Protein AF-A0A1B1KG02-F1 (afdb_monomer_lite)

Foldseek 3Di:
DCVVLPHDDDDDPADPVPRDDDADLVRLLVQQDLADEQEDDDDPPDSPDPLVSLCSNHNCVPVRYHYDHNCLPPVVDDPVSVVVVSVVSVVD

Structure (mmCIF, N/CA/C/O backbone):
data_AF-A0A1B1KG02-F1
#
_entry.id   AF-A0A1B1KG02-F1
#
loop_
_atom_site.group_PDB
_ato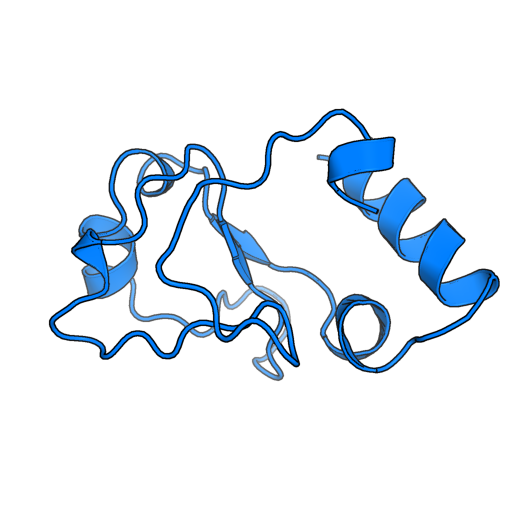m_site.id
_atom_site.type_symbol
_atom_site.label_atom_id
_atom_site.label_alt_id
_atom_site.label_comp_id
_atom_site.label_asym_id
_atom_site.label_entity_id
_atom_site.label_seq_id
_atom_site.pdbx_PDB_ins_code
_atom_site.Cartn_x
_atom_site.Cartn_y
_atom_site.Cartn_z
_a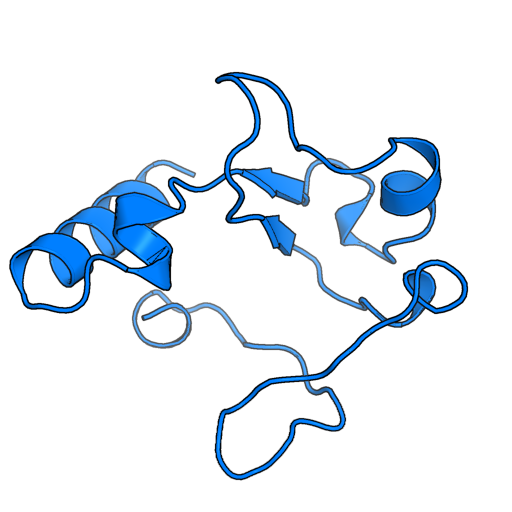tom_site.occupancy
_atom_site.B_iso_or_equiv
_atom_site.auth_seq_id
_atom_site.auth_comp_id
_atom_site.auth_asym_id
_atom_site.auth_atom_id
_atom_site.pdbx_PDB_model_num
ATOM 1 N N . MET A 1 1 ? 2.149 -8.148 -8.702 1.00 79.25 1 MET A N 1
ATOM 2 C CA . MET A 1 1 ? 3.337 -8.319 -7.836 1.00 79.25 1 MET A CA 1
ATOM 3 C C . MET A 1 1 ? 2.983 -8.864 -6.474 1.00 79.25 1 MET A C 1
ATOM 5 O O . MET A 1 1 ? 3.468 -9.936 -6.164 1.00 79.25 1 MET A O 1
ATOM 9 N N . LEU A 1 2 ? 2.098 -8.214 -5.713 1.00 88.69 2 LEU A N 1
AT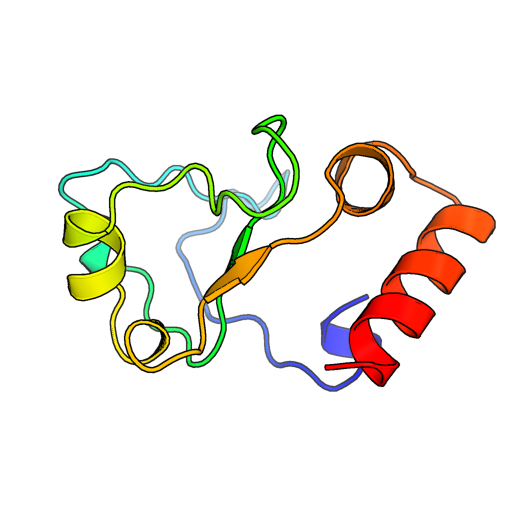OM 10 C CA . LEU A 1 2 ? 1.674 -8.709 -4.395 1.00 88.69 2 LEU A CA 1
ATOM 11 C C . LEU A 1 2 ? 1.221 -10.180 -4.419 1.00 88.69 2 LEU A C 1
ATOM 13 O O . LEU A 1 2 ? 1.730 -10.989 -3.655 1.00 88.69 2 LEU A O 1
ATOM 17 N N . THR A 1 3 ? 0.370 -10.557 -5.375 1.00 88.06 3 THR A N 1
ATOM 18 C CA . THR A 1 3 ? -0.065 -11.953 -5.562 1.00 88.06 3 THR A CA 1
ATOM 19 C C . THR A 1 3 ? 1.069 -12.911 -5.928 1.00 88.06 3 THR A C 1
ATOM 21 O O . THR A 1 3 ? 1.099 -14.035 -5.442 1.00 88.06 3 THR A O 1
ATOM 24 N N . ALA A 1 4 ? 2.031 -12.469 -6.744 1.00 86.69 4 ALA A N 1
ATOM 25 C CA . ALA A 1 4 ? 3.212 -13.262 -7.094 1.00 86.69 4 ALA A CA 1
ATOM 26 C C . ALA A 1 4 ? 4.149 -13.470 -5.891 1.00 86.69 4 ALA A C 1
ATOM 28 O O . ALA A 1 4 ? 4.788 -14.510 -5.794 1.00 86.69 4 ALA A O 1
ATOM 29 N N . ALA A 1 5 ? 4.178 -12.513 -4.960 1.00 88.31 5 ALA A N 1
ATOM 30 C CA . ALA A 1 5 ? 4.876 -12.606 -3.681 1.00 88.31 5 ALA A CA 1
ATOM 31 C C . ALA A 1 5 ? 4.057 -13.332 -2.588 1.00 88.31 5 ALA A C 1
ATOM 33 O O . ALA A 1 5 ? 4.471 -13.372 -1.436 1.00 88.31 5 ALA A O 1
ATOM 34 N N . GLY A 1 6 ? 2.895 -13.908 -2.928 1.00 91.00 6 GLY A N 1
ATOM 35 C CA . GLY A 1 6 ? 2.080 -14.710 -2.009 1.00 91.00 6 GLY A CA 1
ATOM 36 C C . GLY A 1 6 ? 1.071 -13.928 -1.161 1.00 91.00 6 GLY A C 1
ATOM 37 O O . GLY A 1 6 ? 0.375 -14.531 -0.346 1.00 91.00 6 GLY A O 1
ATOM 38 N N . TYR A 1 7 ? 0.933 -12.615 -1.360 1.00 91.31 7 TYR A N 1
ATOM 39 C CA . TYR A 1 7 ? -0.098 -11.828 -0.684 1.00 91.31 7 TYR A CA 1
ATOM 40 C C . TYR A 1 7 ? -1.466 -12.028 -1.334 1.00 91.31 7 TYR A C 1
ATOM 42 O O . TYR A 1 7 ? -1.605 -12.061 -2.558 1.00 91.31 7 TYR A O 1
ATOM 50 N N . THR A 1 8 ? -2.503 -12.064 -0.502 1.00 91.56 8 THR A N 1
ATOM 51 C CA . THR A 1 8 ? -3.887 -11.958 -0.969 1.00 91.56 8 THR A CA 1
ATOM 52 C C . THR A 1 8 ? -4.280 -10.485 -1.003 1.00 91.56 8 THR A C 1
ATOM 54 O O . THR A 1 8 ? -4.154 -9.788 -0.000 1.00 91.56 8 THR A O 1
ATOM 57 N N . VAL A 1 9 ? -4.746 -10.003 -2.156 1.00 88.44 9 VAL A N 1
ATOM 58 C CA . VAL A 1 9 ? -5.320 -8.655 -2.269 1.00 88.44 9 VAL A CA 1
ATOM 59 C C . VAL A 1 9 ? -6.768 -8.727 -1.796 1.00 88.44 9 VAL A C 1
ATOM 61 O O . VAL A 1 9 ? -7.549 -9.524 -2.317 1.00 88.44 9 VAL A O 1
ATOM 64 N N . THR A 1 10 ? -7.111 -7.936 -0.782 1.00 84.69 10 THR A N 1
ATOM 65 C CA . THR A 1 10 ? -8.458 -7.907 -0.207 1.00 84.69 10 THR A CA 1
ATOM 66 C C . THR A 1 10 ? -9.472 -7.369 -1.216 1.00 84.69 10 THR A C 1
ATOM 68 O O . THR A 1 10 ? -9.159 -6.556 -2.089 1.00 84.69 10 THR A O 1
ATOM 71 N N . GLY A 1 11 ? -10.705 -7.869 -1.140 1.00 76.69 11 GLY A N 1
ATOM 72 C CA . GLY A 1 11 ? -11.780 -7.414 -2.015 1.00 76.69 11 GLY A CA 1
ATOM 73 C C . GLY A 1 11 ? -12.253 -6.017 -1.616 1.00 76.69 11 GLY A C 1
ATOM 74 O O . GLY A 1 11 ? -12.639 -5.808 -0.472 1.00 76.69 11 GLY A O 1
ATOM 75 N N . GLN A 1 12 ? -12.266 -5.086 -2.565 1.00 76.69 12 GLN A N 1
ATOM 76 C CA . GLN A 1 12 ? -12.952 -3.794 -2.476 1.00 76.69 12 GLN A CA 1
ATOM 77 C C . GLN A 1 12 ? -13.877 -3.661 -3.693 1.00 76.69 12 GLN A C 1
ATOM 79 O O . GLN A 1 12 ? -13.736 -4.436 -4.648 1.00 76.69 12 GLN A O 1
ATOM 84 N N . PRO A 1 13 ? -14.831 -2.713 -3.703 1.00 78.50 13 PRO A N 1
ATOM 85 C CA . PRO A 1 13 ? -15.591 -2.369 -4.902 1.00 78.50 13 PRO A CA 1
ATOM 86 C C . PRO A 1 13 ? -14.690 -1.651 -5.924 1.00 78.50 13 PRO A C 1
ATOM 88 O O . PRO A 1 13 ? -14.864 -0.471 -6.217 1.00 78.50 13 PRO A O 1
ATOM 91 N N . TRP A 1 14 ? -13.697 -2.373 -6.443 1.00 80.25 14 TRP A N 1
ATOM 92 C CA . TRP A 1 14 ? -12.700 -1.878 -7.379 1.00 80.25 14 TRP A CA 1
ATOM 93 C C . TRP A 1 14 ? -13.363 -1.398 -8.675 1.00 80.25 14 TRP A C 1
ATOM 95 O O . TRP A 1 14 ? -14.214 -2.080 -9.252 1.00 80.25 14 TRP A O 1
ATOM 105 N N . ASP A 1 15 ? -12.925 -0.246 -9.174 1.00 83.19 15 ASP A N 1
ATOM 106 C CA . ASP A 1 15 ? -13.130 0.145 -10.560 1.00 83.19 15 ASP A CA 1
ATOM 107 C C . ASP A 1 15 ? -12.470 -0.897 -11.468 1.00 83.19 15 ASP A C 1
ATOM 109 O O . ASP A 1 15 ? -11.249 -1.056 -11.477 1.00 83.19 15 ASP A O 1
ATOM 113 N N . ALA A 1 16 ? -13.285 -1.593 -12.261 1.00 76.62 16 ALA A N 1
ATOM 114 C CA . ALA A 1 16 ? -12.844 -2.719 -13.082 1.00 76.62 16 ALA A CA 1
ATOM 115 C C . ALA A 1 16 ? -11.847 -2.338 -14.192 1.00 76.62 16 ALA A C 1
ATOM 117 O O . ALA A 1 16 ? -11.277 -3.219 -14.832 1.00 76.62 16 ALA A O 1
ATOM 118 N N . LYS A 1 17 ? -11.666 -1.041 -14.477 1.00 82.94 17 LYS A N 1
ATOM 119 C CA . LYS A 1 17 ? -10.732 -0.573 -15.503 1.00 82.94 17 LYS A CA 1
ATOM 120 C C . LYS A 1 17 ? -9.321 -0.370 -14.953 1.00 82.94 17 LYS A C 1
ATOM 122 O O . LYS A 1 17 ? -8.369 -0.540 -15.712 1.00 82.94 17 LYS A O 1
ATOM 127 N N . ASN A 1 18 ? -9.187 0.016 -13.685 1.00 79.00 18 ASN A N 1
ATOM 128 C CA . ASN A 1 18 ? -7.901 0.406 -13.103 1.00 79.00 18 ASN A CA 1
ATOM 129 C C . ASN A 1 18 ? -7.530 -0.368 -11.829 1.00 79.00 18 ASN A C 1
ATOM 131 O O . ASN A 1 18 ? -6.482 -0.079 -11.260 1.00 79.00 18 ASN A O 1
ATOM 135 N N . ASP A 1 19 ? -8.366 -1.306 -11.370 1.00 81.88 19 ASP A N 1
ATOM 136 C CA . ASP A 1 19 ? -8.200 -2.019 -10.093 1.00 81.88 19 ASP A CA 1
ATOM 137 C C . ASP A 1 19 ? -8.007 -1.050 -8.910 1.00 81.88 19 ASP A C 1
ATOM 139 O O . ASP A 1 19 ? -7.200 -1.261 -8.006 1.00 81.88 19 ASP A O 1
ATOM 143 N N . MET A 1 20 ? -8.747 0.063 -8.940 1.00 85.38 20 MET A N 1
ATOM 144 C CA . MET A 1 20 ? -8.648 1.161 -7.979 1.00 85.38 20 MET A CA 1
ATOM 145 C C . MET A 1 20 ? -9.986 1.413 -7.298 1.00 85.38 20 MET A C 1
ATOM 147 O O . MET A 1 20 ? -11.033 1.350 -7.928 1.00 85.38 20 MET A O 1
ATOM 151 N N . SER A 1 21 ? -9.956 1.746 -6.013 1.00 87.25 21 SER A N 1
ATOM 152 C CA . SER A 1 21 ? -11.128 2.208 -5.272 1.00 87.25 21 SER A CA 1
ATOM 153 C C . SER A 1 21 ? -10.761 3.511 -4.587 1.00 87.25 21 SER A C 1
ATOM 155 O O . SER A 1 21 ? -9.735 3.589 -3.911 1.00 87.25 21 SER A O 1
ATOM 157 N N . GLU A 1 22 ? -11.588 4.535 -4.764 1.00 88.44 22 GLU A N 1
ATOM 158 C CA . GLU A 1 22 ? -11.457 5.768 -3.999 1.00 88.44 22 GLU A CA 1
ATOM 159 C C . GLU A 1 22 ? -12.100 5.564 -2.625 1.00 88.44 22 GLU A C 1
ATOM 161 O O . GLU A 1 22 ? -13.236 5.102 -2.522 1.00 88.44 22 GLU A O 1
ATOM 166 N N . ILE A 1 23 ? -11.357 5.872 -1.563 1.00 87.75 23 ILE A N 1
ATOM 167 C CA . ILE A 1 23 ? -11.819 5.751 -0.179 1.00 87.75 23 ILE A CA 1
ATOM 168 C C . ILE A 1 23 ? -11.648 7.120 0.473 1.00 87.75 23 ILE A C 1
ATOM 170 O O . ILE A 1 23 ? -10.538 7.649 0.538 1.00 87.75 23 ILE A O 1
ATOM 174 N N . SER A 1 24 ? -12.751 7.703 0.943 1.00 89.44 24 SER A N 1
ATOM 175 C CA . SER A 1 24 ? -12.711 8.959 1.694 1.00 89.44 24 SER A CA 1
ATOM 176 C C . SER A 1 24 ? -12.189 8.735 3.117 1.00 89.44 24 SER A C 1
ATOM 178 O O . SER A 1 24 ? -12.196 7.613 3.628 1.00 89.44 24 SER A O 1
ATOM 180 N N . LEU A 1 25 ? -11.766 9.804 3.793 1.00 89.56 25 LEU A N 1
ATOM 181 C CA . LEU A 1 25 ? -11.207 9.708 5.148 1.00 89.56 25 LEU A CA 1
ATOM 182 C C . LEU A 1 25 ? -12.231 9.159 6.154 1.00 89.56 25 LEU A C 1
ATOM 184 O O . LEU A 1 25 ? -11.877 8.370 7.024 1.00 89.56 25 LEU A O 1
ATOM 188 N N . GLU A 1 26 ? -13.510 9.502 5.994 1.00 89.94 26 GLU A N 1
ATOM 189 C CA . GLU A 1 26 ? -14.619 9.002 6.818 1.00 89.94 26 GLU A CA 1
ATOM 190 C C . GLU A 1 26 ? -14.858 7.496 6.636 1.00 89.94 26 GLU A C 1
ATOM 192 O O . GLU A 1 26 ? -15.467 6.852 7.487 1.00 89.94 26 GLU A O 1
ATOM 197 N N . ASN A 1 27 ? -14.379 6.936 5.525 1.00 89.81 27 ASN A N 1
ATOM 198 C CA . ASN A 1 27 ? -14.578 5.550 5.123 1.00 89.81 27 ASN A CA 1
ATOM 199 C C . ASN A 1 27 ? -13.306 4.704 5.237 1.00 89.81 27 ASN A C 1
ATOM 201 O O . ASN A 1 27 ? -13.302 3.550 4.816 1.00 89.81 27 ASN A O 1
ATOM 205 N N . VAL A 1 28 ? -12.237 5.227 5.841 1.00 89.31 28 VAL A N 1
ATOM 206 C CA . VAL A 1 28 ? -10.955 4.515 5.969 1.00 89.31 28 VAL A CA 1
ATOM 207 C C . VAL A 1 28 ? -11.080 3.186 6.732 1.00 89.31 28 VAL A C 1
ATOM 209 O O . VAL A 1 28 ? -10.305 2.260 6.509 1.00 89.31 28 VAL A O 1
ATOM 212 N N . ALA A 1 29 ? -12.106 3.053 7.579 1.00 88.88 29 ALA A N 1
ATOM 213 C CA . ALA A 1 29 ? -12.433 1.815 8.282 1.00 88.88 29 ALA A CA 1
ATOM 214 C C . ALA A 1 29 ? -12.880 0.664 7.361 1.00 88.88 29 ALA A C 1
ATOM 216 O O . ALA A 1 29 ? -12.917 -0.481 7.800 1.00 88.88 29 ALA A O 1
ATOM 217 N N . GLN A 1 30 ? -13.195 0.945 6.092 1.00 87.81 30 GLN A N 1
ATOM 218 C CA . GLN A 1 30 ? -13.466 -0.079 5.078 1.00 87.81 30 GLN A CA 1
ATOM 219 C C . GLN A 1 30 ? -12.194 -0.827 4.643 1.00 87.81 30 GLN A C 1
ATOM 221 O O . GLN A 1 30 ? -12.290 -1.862 3.985 1.00 87.81 30 GLN A O 1
ATOM 226 N N . ILE A 1 31 ? -11.003 -0.325 4.997 1.00 88.69 31 ILE A N 1
ATOM 227 C CA . ILE A 1 31 ? -9.732 -1.021 4.780 1.00 88.69 31 ILE A CA 1
ATOM 228 C C . ILE A 1 31 ? -9.626 -2.166 5.793 1.00 88.69 31 ILE A C 1
ATOM 230 O O . ILE A 1 31 ? -9.118 -2.005 6.904 1.00 88.69 31 ILE A O 1
ATOM 234 N N . ASP A 1 32 ? -10.112 -3.333 5.382 1.00 86.69 32 ASP A N 1
ATOM 235 C CA . ASP A 1 32 ? -10.058 -4.582 6.141 1.00 86.69 32 ASP A CA 1
ATOM 236 C C . ASP A 1 32 ? -8.910 -5.468 5.645 1.00 86.69 32 ASP A C 1
ATOM 238 O O . ASP A 1 32 ? -9.106 -6.519 5.038 1.00 86.69 32 ASP A O 1
ATOM 242 N N . SER A 1 33 ? -7.687 -4.981 5.838 1.00 89.06 33 SER A N 1
ATOM 243 C CA . SER A 1 33 ? -6.465 -5.707 5.492 1.00 89.06 33 SER A CA 1
ATOM 244 C C . SER A 1 33 ? -5.617 -5.928 6.737 1.00 89.06 33 SER A C 1
ATOM 246 O O . SER A 1 33 ? -5.561 -5.067 7.619 1.00 89.06 33 SER A O 1
ATOM 248 N N . ASP A 1 34 ? -4.885 -7.039 6.779 1.00 91.25 34 ASP A N 1
ATOM 249 C CA . ASP A 1 34 ? -3.835 -7.265 7.781 1.00 91.25 34 ASP A CA 1
ATOM 250 C C . ASP A 1 34 ? -2.643 -6.326 7.576 1.00 91.25 34 ASP A C 1
ATOM 252 O O . ASP A 1 34 ? -2.008 -5.891 8.536 1.00 91.25 34 ASP A O 1
ATOM 256 N N . ILE A 1 35 ? -2.355 -6.000 6.313 1.00 92.00 35 ILE A N 1
ATOM 257 C CA . ILE A 1 35 ? -1.244 -5.146 5.898 1.00 92.00 35 ILE A CA 1
ATOM 258 C C . ILE A 1 35 ? -1.760 -4.105 4.904 1.00 92.00 35 ILE A C 1
ATOM 260 O O . ILE A 1 35 ? -2.482 -4.437 3.961 1.00 92.00 35 ILE A O 1
ATOM 264 N N . ALA A 1 36 ? -1.343 -2.853 5.084 1.00 91.81 36 ALA A N 1
ATOM 265 C CA . ALA A 1 36 ? -1.615 -1.756 4.165 1.00 91.81 36 ALA A CA 1
ATOM 266 C C . ALA A 1 36 ? -0.296 -1.159 3.662 1.00 91.81 36 ALA A C 1
ATOM 268 O O . ALA A 1 36 ? 0.483 -0.605 4.438 1.00 91.81 36 ALA A O 1
ATOM 269 N N . PHE A 1 37 ? -0.055 -1.250 2.354 1.00 92.25 37 PHE A N 1
ATOM 270 C CA . PHE A 1 37 ? 1.091 -0.619 1.703 1.00 92.25 37 PHE A CA 1
ATOM 271 C C . PHE A 1 37 ? 0.742 0.803 1.271 1.00 92.25 37 PHE A C 1
ATOM 273 O O . PHE A 1 37 ? -0.205 1.014 0.516 1.00 92.25 37 PHE A O 1
ATOM 280 N N . VAL A 1 38 ? 1.521 1.778 1.729 1.00 91.88 38 VAL A N 1
ATOM 281 C CA . VAL A 1 38 ? 1.293 3.200 1.474 1.00 91.88 38 VAL A CA 1
ATOM 282 C C . VAL A 1 38 ? 2.411 3.746 0.598 1.00 91.88 38 VAL A C 1
ATOM 284 O O . VAL A 1 38 ? 3.535 3.952 1.056 1.00 91.88 38 VAL A O 1
ATOM 287 N N . ALA A 1 39 ? 2.074 4.023 -0.658 1.00 91.56 39 ALA A N 1
ATOM 288 C CA . ALA A 1 39 ? 2.957 4.674 -1.614 1.00 91.56 39 ALA A CA 1
ATOM 289 C C . ALA A 1 39 ? 2.571 6.154 -1.748 1.00 91.56 39 ALA A C 1
ATOM 291 O O . ALA A 1 39 ? 1.542 6.483 -2.334 1.00 91.56 39 ALA A O 1
ATOM 292 N N . ASN A 1 40 ? 3.392 7.060 -1.213 1.00 90.94 40 ASN A N 1
ATOM 293 C CA . ASN A 1 40 ? 3.177 8.506 -1.319 1.00 90.94 40 ASN A CA 1
ATOM 294 C C . ASN A 1 40 ? 4.494 9.291 -1.432 1.00 90.94 40 ASN A C 1
ATOM 296 O O . ASN A 1 40 ? 5.591 8.729 -1.429 1.00 90.94 40 ASN A O 1
ATOM 300 N N . THR A 1 41 ? 4.375 10.613 -1.537 1.00 89.44 41 THR A N 1
ATOM 301 C CA . THR A 1 41 ? 5.500 11.543 -1.695 1.00 89.44 41 THR A CA 1
ATOM 302 C C . THR A 1 41 ? 5.944 12.207 -0.384 1.00 89.44 41 THR A C 1
ATOM 304 O O . THR A 1 41 ? 6.638 13.221 -0.437 1.00 89.44 41 THR A O 1
ATOM 307 N N . SER A 1 42 ? 5.543 11.692 0.784 1.00 87.88 42 SER A N 1
ATOM 308 C CA . SER A 1 42 ? 5.923 12.253 2.093 1.00 87.88 42 SER A CA 1
ATOM 309 C C . SER A 1 42 ? 7.423 12.090 2.386 1.00 87.88 42 SER A C 1
ATOM 311 O O . SER A 1 42 ? 8.120 11.316 1.726 1.00 87.88 42 SER A O 1
ATOM 313 N N . ALA A 1 43 ? 7.965 12.805 3.376 1.00 84.50 43 ALA A N 1
ATOM 314 C CA . ALA A 1 43 ? 9.396 12.743 3.701 1.00 84.50 43 ALA A CA 1
ATOM 315 C C . 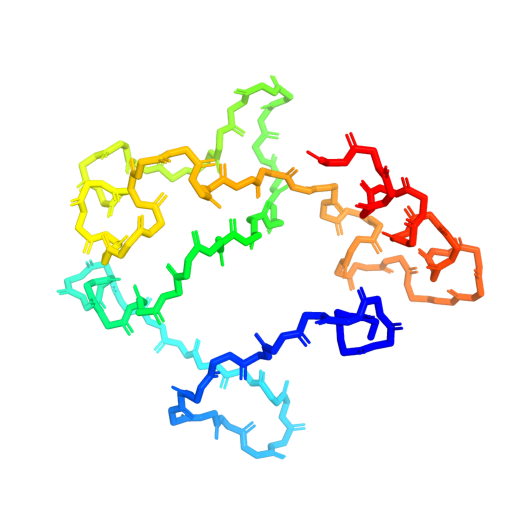ALA A 1 43 ? 9.778 11.375 4.301 1.00 84.50 43 ALA A C 1
ATOM 317 O O . ALA A 1 43 ? 8.957 10.812 5.023 1.00 84.50 43 ALA A O 1
ATOM 318 N N . PRO A 1 44 ? 10.962 10.789 4.013 1.00 79.00 44 PRO A N 1
ATOM 319 C CA . PRO A 1 44 ? 11.363 9.470 4.523 1.00 79.00 44 PRO A CA 1
ATOM 320 C C . PRO A 1 44 ? 11.124 9.301 6.031 1.00 79.00 44 PRO A C 1
ATOM 322 O O . PRO A 1 44 ? 11.460 10.185 6.811 1.00 79.00 44 PRO A O 1
ATOM 325 N N . GLY A 1 45 ? 10.546 8.168 6.436 1.00 79.19 45 GLY A N 1
ATOM 326 C CA . GLY A 1 45 ? 10.172 7.898 7.832 1.00 79.19 45 GLY A CA 1
ATOM 327 C C . GLY A 1 45 ? 8.748 8.324 8.209 1.00 79.19 45 GLY A C 1
ATOM 328 O O . GLY A 1 45 ? 8.222 7.841 9.206 1.00 79.19 45 GLY A O 1
ATOM 329 N N . GLU A 1 46 ? 8.081 9.146 7.397 1.00 85.81 46 GLU A N 1
ATOM 330 C CA . GLU A 1 46 ? 6.665 9.481 7.583 1.00 85.81 46 GLU A CA 1
ATOM 331 C C . GLU A 1 46 ? 5.770 8.535 6.780 1.00 85.81 46 GLU A C 1
ATOM 333 O O . GLU A 1 46 ? 6.039 8.276 5.606 1.00 85.81 46 GLU A O 1
ATOM 338 N N . LEU A 1 47 ? 4.674 8.057 7.378 1.00 86.62 47 LEU A N 1
ATOM 339 C CA . LEU A 1 47 ? 3.655 7.284 6.656 1.00 86.62 47 LEU A CA 1
ATOM 340 C C . LEU A 1 47 ? 2.802 8.158 5.731 1.00 86.62 47 LEU A C 1
ATOM 342 O O . LEU A 1 47 ? 2.170 7.627 4.828 1.00 86.62 47 LEU A O 1
ATOM 346 N N . GLY A 1 48 ? 2.768 9.479 5.937 1.00 86.31 48 GLY A N 1
ATOM 347 C CA . GLY A 1 48 ? 1.929 10.397 5.156 1.00 86.31 48 GLY A CA 1
ATOM 348 C C . GLY A 1 48 ? 0.422 10.181 5.337 1.00 86.31 48 GLY A C 1
ATOM 349 O O . GLY A 1 48 ? -0.364 10.643 4.517 1.00 86.31 48 GLY A O 1
ATOM 350 N N . ILE A 1 49 ? 0.028 9.473 6.399 1.00 87.00 49 ILE A N 1
ATOM 351 C CA . ILE A 1 49 ? -1.356 9.235 6.812 1.00 87.00 49 ILE A CA 1
ATOM 352 C C . ILE A 1 49 ? -1.469 9.633 8.282 1.00 87.00 49 ILE A C 1
ATOM 354 O O . I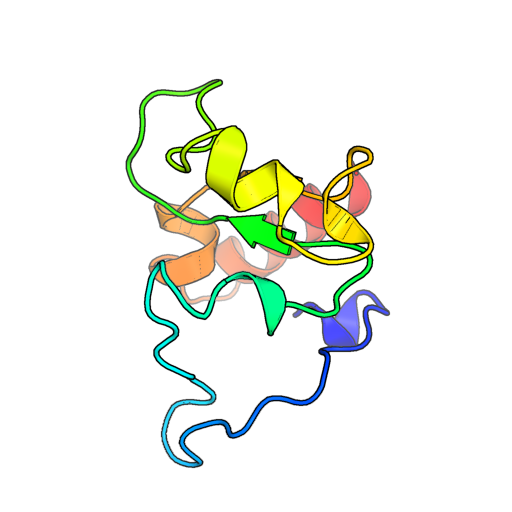LE A 1 49 ? -0.583 9.314 9.077 1.00 87.00 49 ILE A O 1
ATOM 358 N N . ASP A 1 50 ? -2.550 10.328 8.637 1.00 89.12 50 ASP A N 1
ATOM 359 C CA . ASP A 1 50 ? -2.836 10.703 10.021 1.00 89.12 50 ASP A CA 1
ATOM 360 C C . ASP A 1 50 ? -2.921 9.443 10.917 1.00 89.12 50 ASP A C 1
ATOM 362 O O . ASP A 1 50 ? -3.664 8.509 10.586 1.00 89.12 50 ASP A O 1
ATOM 366 N N . PRO A 1 51 ? -2.203 9.387 12.056 1.00 87.81 51 PRO A N 1
ATOM 367 C CA . PRO A 1 51 ? -2.275 8.268 12.996 1.00 87.81 51 PRO A CA 1
ATOM 368 C C . PRO A 1 51 ? -3.694 7.915 13.463 1.00 87.81 51 PRO A C 1
ATOM 370 O O . PRO A 1 51 ? -3.978 6.746 13.727 1.00 87.81 51 PRO A O 1
ATOM 373 N N . VAL A 1 52 ? -4.601 8.894 13.543 1.00 90.31 52 VAL A N 1
ATOM 374 C CA . VAL A 1 52 ? -6.008 8.662 13.898 1.00 90.31 52 VAL A CA 1
ATOM 375 C C . VAL A 1 52 ? -6.700 7.800 12.843 1.00 90.31 52 VAL A C 1
ATOM 377 O O . VAL A 1 52 ? -7.448 6.890 13.200 1.00 90.31 52 VAL A O 1
ATOM 380 N N . LEU A 1 53 ? -6.419 8.036 11.559 1.00 90.06 53 LEU A N 1
ATOM 381 C CA . LEU A 1 53 ? -6.967 7.243 10.456 1.00 90.06 53 LEU A CA 1
ATOM 382 C C . LEU A 1 53 ? -6.370 5.836 10.437 1.00 90.06 53 LEU A C 1
ATOM 384 O O . LEU A 1 53 ? -7.098 4.869 10.238 1.00 90.06 53 LEU A O 1
ATOM 388 N N . ILE A 1 54 ? -5.074 5.697 10.734 1.00 88.94 54 ILE A N 1
ATOM 389 C CA . ILE A 1 54 ? -4.434 4.381 10.899 1.00 88.94 54 ILE A CA 1
ATOM 390 C C . ILE A 1 54 ? -5.127 3.580 12.007 1.00 88.94 54 ILE A C 1
ATOM 392 O O . ILE A 1 54 ? -5.394 2.394 11.838 1.00 88.94 54 ILE A O 1
ATOM 396 N N . GLY A 1 55 ? -5.492 4.229 13.118 1.00 88.19 55 GLY A N 1
ATOM 397 C CA . GLY A 1 55 ? -6.237 3.599 14.212 1.00 88.19 55 GLY A CA 1
ATOM 398 C C . GLY A 1 55 ? -7.607 3.036 13.808 1.00 88.19 55 GLY A C 1
ATOM 399 O O . GLY A 1 55 ? -8.135 2.166 14.508 1.00 88.19 55 GLY A O 1
ATOM 400 N N . GLN A 1 56 ? -8.162 3.506 12.688 1.00 90.69 56 GLN A N 1
ATOM 401 C CA . GLN A 1 56 ? -9.447 3.084 12.131 1.00 90.69 56 GLN A CA 1
ATOM 402 C C . GLN A 1 56 ? -9.304 2.002 11.047 1.00 90.69 56 GLN A C 1
ATOM 404 O O . GLN A 1 56 ? -10.286 1.322 10.768 1.00 90.69 56 GLN A O 1
ATOM 409 N N . MET A 1 57 ? -8.106 1.799 10.480 1.00 89.25 57 MET A N 1
ATOM 410 C CA . MET A 1 57 ? -7.811 0.774 9.466 1.00 89.25 57 MET A CA 1
ATOM 411 C C . MET A 1 57 ? -7.772 -0.630 10.082 1.00 89.25 57 MET A C 1
ATOM 413 O O . MET A 1 57 ? -6.694 -1.183 10.315 1.00 89.25 57 MET A O 1
ATOM 417 N N . GLY A 1 58 ? -8.952 -1.181 10.379 1.00 83.12 58 GLY A N 1
ATOM 418 C CA . GLY A 1 58 ? -9.184 -2.600 10.648 1.00 83.12 58 GLY A CA 1
ATOM 419 C C . GLY A 1 58 ? -8.056 -3.321 11.417 1.00 83.12 58 GLY A C 1
ATOM 420 O O . GLY A 1 58 ? -7.613 -2.849 12.476 1.00 83.12 58 GLY A O 1
ATOM 421 N N . PRO A 1 59 ? -7.592 -4.482 10.919 1.00 82.31 59 PRO A N 1
ATOM 422 C CA . PRO A 1 59 ? -6.444 -5.202 11.476 1.00 82.31 59 PRO A CA 1
ATOM 423 C C . PRO A 1 59 ? -5.087 -4.490 11.285 1.00 82.31 59 PRO A C 1
ATOM 425 O O . PRO A 1 59 ? -4.236 -4.570 12.174 1.00 82.31 59 PRO A O 1
ATOM 428 N N . SER A 1 60 ? -4.906 -3.726 10.198 1.00 81.88 60 SER A N 1
ATOM 429 C CA . SER A 1 60 ? -3.650 -3.031 9.838 1.00 81.88 60 SER A CA 1
ATOM 430 C C . SER A 1 60 ? -3.112 -2.065 10.904 1.00 81.88 60 SER A C 1
ATOM 432 O O . SER A 1 60 ? -1.917 -1.766 10.923 1.00 81.88 60 SER A O 1
ATOM 434 N N . ARG A 1 61 ? -3.954 -1.587 11.828 1.00 79.94 61 ARG A N 1
ATOM 435 C CA . ARG A 1 61 ? -3.579 -0.634 12.892 1.00 79.94 61 ARG A CA 1
ATOM 436 C C . ARG A 1 61 ? -2.470 -1.103 13.850 1.00 79.94 61 ARG A C 1
ATOM 438 O O . ARG A 1 61 ? -1.886 -0.270 14.537 1.00 79.94 61 ARG A O 1
ATOM 445 N N . ARG A 1 62 ? -2.216 -2.414 13.963 1.00 70.81 62 ARG A N 1
ATOM 446 C CA . ARG A 1 62 ? -1.193 -3.002 14.855 1.00 70.81 62 ARG A CA 1
ATOM 447 C C . ARG A 1 62 ? 0.072 -3.366 14.073 1.00 70.81 62 ARG A C 1
ATOM 449 O O . ARG A 1 62 ? 0.402 -4.538 13.966 1.00 70.81 62 ARG A O 1
ATOM 456 N N . ASP A 1 63 ? 0.741 -2.368 13.499 1.00 73.56 63 ASP A N 1
ATOM 457 C CA . ASP A 1 63 ? 2.015 -2.515 12.759 1.00 73.56 63 ASP A CA 1
ATOM 458 C C . ASP A 1 63 ? 1.905 -3.079 11.322 1.00 73.56 63 ASP A C 1
ATOM 460 O O . ASP A 1 63 ? 2.915 -3.388 10.672 1.00 73.56 63 ASP A O 1
ATOM 464 N N . GLY A 1 64 ? 0.679 -3.167 10.796 1.00 86.88 64 GLY A N 1
ATOM 465 C CA . GLY A 1 64 ? 0.390 -3.609 9.429 1.00 86.88 64 GLY A CA 1
ATOM 466 C C . GLY A 1 64 ? 0.550 -2.516 8.370 1.00 86.88 64 GLY A C 1
ATOM 467 O O . GLY A 1 64 ? 0.650 -2.821 7.185 1.00 86.88 64 GLY A O 1
ATOM 468 N N . VAL A 1 65 ? 0.612 -1.238 8.757 1.00 90.88 65 VAL A N 1
ATOM 469 C CA . VAL A 1 65 ? 0.820 -0.142 7.797 1.00 90.88 65 VAL A CA 1
ATOM 470 C C . VAL A 1 65 ? 2.304 0.000 7.469 1.00 90.88 65 VAL A C 1
ATOM 472 O O . VAL A 1 65 ? 3.126 0.289 8.340 1.00 90.88 65 VAL A O 1
ATOM 475 N N . ARG A 1 66 ? 2.653 -0.181 6.195 1.00 90.19 66 ARG A N 1
ATOM 476 C CA . ARG A 1 66 ? 4.026 -0.130 5.687 1.00 90.19 66 ARG A CA 1
ATOM 477 C C . ARG A 1 66 ? 4.130 0.904 4.589 1.00 90.19 66 ARG A C 1
ATOM 479 O O . ARG A 1 66 ? 3.361 0.893 3.635 1.00 90.19 66 ARG A O 1
ATOM 486 N N . ARG A 1 67 ? 5.114 1.787 4.697 1.00 90.12 67 ARG A N 1
ATOM 487 C CA . ARG A 1 67 ? 5.423 2.705 3.609 1.00 90.12 67 ARG A CA 1
ATOM 488 C C . ARG A 1 67 ? 6.285 2.024 2.552 1.00 90.12 67 ARG A C 1
ATOM 490 O O . ARG A 1 67 ? 7.220 1.306 2.888 1.00 90.12 67 ARG A O 1
ATOM 497 N N . THR A 1 68 ? 6.008 2.346 1.296 1.00 91.00 68 THR A N 1
ATOM 498 C CA . THR A 1 68 ? 6.785 1.931 0.128 1.00 91.00 68 THR A CA 1
ATOM 499 C C . THR A 1 68 ? 7.234 3.148 -0.684 1.00 91.00 68 THR A C 1
ATOM 501 O O . THR A 1 68 ? 6.699 4.254 -0.534 1.00 91.00 68 THR A O 1
ATOM 504 N N . ASP A 1 69 ? 8.264 2.991 -1.519 1.00 90.06 69 ASP A N 1
ATOM 505 C CA . ASP A 1 69 ? 8.716 4.078 -2.392 1.00 90.06 69 ASP A CA 1
ATOM 506 C C . ASP A 1 69 ? 7.730 4.269 -3.553 1.00 90.06 69 ASP A C 1
ATOM 508 O O . ASP A 1 69 ? 7.646 3.438 -4.458 1.00 90.06 69 ASP A O 1
ATOM 512 N N . TYR A 1 70 ? 7.019 5.401 -3.561 1.00 90.81 70 TYR A N 1
ATOM 513 C CA . TYR A 1 70 ? 6.094 5.781 -4.631 1.00 90.81 70 TYR A CA 1
ATOM 514 C C . TYR A 1 70 ? 6.729 5.737 -6.025 1.00 90.81 70 TYR A C 1
ATOM 516 O O . TYR A 1 70 ? 6.088 5.302 -6.987 1.00 90.81 70 TYR A O 1
ATOM 524 N N . ARG A 1 71 ? 7.995 6.158 -6.153 1.00 90.75 71 ARG A N 1
ATOM 525 C CA . ARG A 1 71 ? 8.661 6.207 -7.457 1.00 90.75 71 ARG A CA 1
ATOM 526 C C . ARG A 1 71 ? 8.883 4.823 -8.040 1.00 90.75 71 ARG A C 1
ATOM 528 O O . ARG A 1 71 ? 8.875 4.690 -9.260 1.00 90.75 71 ARG A O 1
ATOM 535 N N . VAL A 1 72 ? 9.049 3.823 -7.181 1.00 91.69 72 VAL A N 1
ATOM 536 C CA . VAL A 1 72 ? 9.224 2.421 -7.559 1.00 91.69 72 VAL A CA 1
ATOM 537 C C . VAL A 1 72 ? 7.864 1.741 -7.724 1.00 91.69 72 VAL A C 1
ATOM 539 O O . VAL A 1 72 ? 7.582 1.191 -8.784 1.00 91.69 72 VAL A O 1
ATOM 542 N N . TRP A 1 73 ? 6.998 1.834 -6.713 1.00 91.44 73 TRP A N 1
ATOM 543 C CA . TRP A 1 73 ? 5.766 1.048 -6.613 1.00 91.44 73 TRP A CA 1
ATOM 544 C C . TRP A 1 73 ? 4.624 1.534 -7.511 1.00 91.44 73 TRP A C 1
ATOM 546 O O . TRP A 1 73 ? 3.788 0.724 -7.903 1.00 91.44 73 TRP A O 1
ATOM 556 N N . ILE A 1 74 ? 4.584 2.829 -7.847 1.00 90.06 74 ILE A N 1
ATOM 557 C CA . ILE A 1 74 ? 3.508 3.419 -8.662 1.00 90.06 74 ILE A CA 1
ATOM 558 C C . ILE A 1 74 ? 4.022 3.852 -10.031 1.00 90.06 74 ILE A C 1
ATOM 560 O O . ILE A 1 74 ? 3.422 3.521 -11.050 1.00 90.06 74 ILE A O 1
ATOM 564 N N . THR A 1 75 ? 5.139 4.582 -10.084 1.00 89.44 75 THR A N 1
ATOM 565 C CA . THR A 1 75 ? 5.633 5.134 -11.361 1.00 89.44 75 THR A CA 1
ATOM 566 C C . THR A 1 75 ? 6.750 4.317 -12.008 1.00 89.44 75 THR A C 1
ATOM 568 O O . THR A 1 75 ? 7.064 4.530 -13.176 1.00 89.44 75 THR A O 1
ATOM 571 N N . GLY A 1 76 ? 7.361 3.388 -11.272 1.00 85.69 76 GLY A N 1
ATOM 572 C CA . GLY A 1 76 ? 8.566 2.649 -11.662 1.00 85.69 76 GLY A CA 1
ATOM 573 C C . GLY A 1 76 ? 8.278 1.429 -12.530 1.00 85.69 76 GLY A C 1
ATOM 574 O O . GLY A 1 76 ? 8.849 0.364 -12.318 1.00 85.69 76 GLY A O 1
ATOM 575 N N . ILE A 1 77 ? 7.357 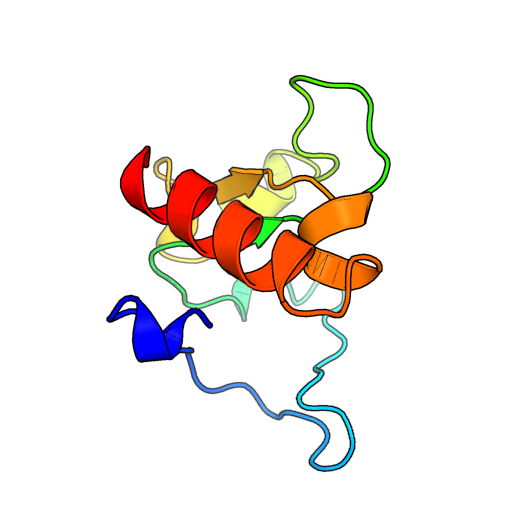1.551 -13.482 1.00 76.06 77 ILE A N 1
ATOM 576 C CA . ILE A 1 77 ? 6.808 0.412 -14.221 1.00 76.06 77 ILE A CA 1
ATOM 577 C C . ILE A 1 77 ? 7.868 -0.162 -15.177 1.00 76.06 77 ILE A C 1
ATOM 579 O O . ILE A 1 77 ? 8.343 0.518 -16.085 1.00 76.06 77 ILE A O 1
ATOM 583 N N . GLY A 1 78 ? 8.235 -1.432 -14.987 1.00 86.81 78 GLY A N 1
ATOM 584 C CA . GLY A 1 78 ? 9.199 -2.156 -15.824 1.00 86.81 78 GLY A CA 1
ATOM 585 C C . GLY A 1 78 ? 9.910 -3.275 -15.060 1.00 86.81 78 GLY A C 1
ATOM 586 O O . GLY A 1 78 ? 9.704 -3.430 -13.861 1.00 86.81 78 GLY A O 1
ATOM 587 N N . LEU A 1 79 ? 10.770 -4.046 -15.738 1.00 90.88 79 LEU A N 1
ATOM 588 C CA . LEU A 1 79 ? 11.478 -5.191 -15.137 1.00 90.88 79 LEU A CA 1
ATOM 589 C C . LEU A 1 79 ? 12.331 -4.795 -13.920 1.00 90.88 79 LEU A C 1
ATOM 591 O O . LEU A 1 79 ? 12.349 -5.497 -12.915 1.00 90.88 79 LEU A O 1
ATOM 595 N N . THR A 1 80 ? 13.017 -3.655 -13.991 1.00 91.88 80 THR A N 1
ATOM 596 C CA . THR A 1 80 ? 13.838 -3.177 -12.873 1.00 91.88 80 THR A CA 1
ATOM 597 C C . THR A 1 80 ? 12.980 -2.826 -11.661 1.00 91.88 80 THR A C 1
ATOM 599 O O . THR A 1 80 ? 13.275 -3.285 -10.564 1.00 91.88 80 THR A O 1
ATOM 602 N N . GLY A 1 81 ? 11.901 -2.057 -11.844 1.00 92.06 81 GLY A N 1
ATOM 603 C CA . GLY A 1 81 ? 11.004 -1.711 -10.738 1.00 92.06 81 GLY A CA 1
ATOM 604 C C . GLY A 1 81 ? 10.271 -2.927 -10.183 1.00 92.06 81 GLY A C 1
ATOM 605 O O . GLY A 1 81 ? 10.136 -3.057 -8.976 1.00 92.06 81 GLY A O 1
ATOM 606 N N . ALA A 1 82 ? 9.897 -3.871 -11.048 1.00 91.12 82 ALA A N 1
ATOM 607 C CA . ALA A 1 82 ? 9.363 -5.170 -10.665 1.00 91.12 82 ALA A CA 1
ATOM 608 C C . ALA A 1 82 ? 10.277 -5.924 -9.686 1.00 91.12 82 ALA A C 1
ATOM 610 O O . ALA A 1 82 ? 9.801 -6.377 -8.649 1.00 91.12 82 ALA A O 1
ATOM 611 N N . ASN A 1 83 ? 11.574 -6.019 -9.993 1.00 92.06 83 ASN A N 1
ATOM 612 C CA . ASN A 1 83 ? 12.545 -6.657 -9.103 1.00 92.06 83 ASN A CA 1
ATOM 613 C C . ASN A 1 83 ? 12.724 -5.871 -7.799 1.00 92.06 83 ASN A C 1
ATOM 615 O O . ASN A 1 83 ? 12.738 -6.477 -6.740 1.00 92.06 83 ASN A O 1
ATOM 619 N N . LEU A 1 84 ? 12.767 -4.535 -7.852 1.00 93.31 84 LEU A N 1
ATOM 620 C CA . LEU A 1 84 ? 12.864 -3.710 -6.641 1.00 93.31 84 LEU A CA 1
ATOM 621 C C . LEU A 1 84 ? 11.647 -3.871 -5.716 1.00 93.31 84 LEU A C 1
ATOM 623 O O . LEU A 1 84 ? 11.809 -3.899 -4.503 1.00 93.31 84 LEU A O 1
ATOM 627 N N . ILE A 1 85 ? 10.438 -4.013 -6.271 1.00 93.31 85 ILE A N 1
ATOM 628 C CA . ILE A 1 85 ? 9.227 -4.297 -5.483 1.00 93.31 85 ILE A CA 1
ATOM 629 C C . ILE A 1 85 ? 9.337 -5.668 -4.805 1.00 93.31 85 ILE A C 1
ATOM 631 O O . ILE A 1 85 ? 8.947 -5.803 -3.651 1.00 93.31 85 ILE A O 1
ATOM 635 N N . LEU A 1 86 ? 9.847 -6.688 -5.504 1.00 91.75 86 LEU A N 1
ATOM 636 C CA . LEU A 1 86 ? 10.049 -8.015 -4.914 1.00 91.75 86 LEU A CA 1
ATOM 637 C C . LEU A 1 86 ? 11.123 -7.983 -3.816 1.00 91.75 86 LEU A C 1
ATOM 639 O O . LEU A 1 86 ? 10.872 -8.490 -2.728 1.00 91.75 86 LEU A O 1
ATOM 643 N N . ASP A 1 87 ? 12.248 -7.307 -4.056 1.00 91.56 87 ASP A N 1
ATOM 644 C CA . ASP A 1 87 ? 13.310 -7.111 -3.063 1.00 91.56 87 ASP A CA 1
ATOM 645 C C . ASP A 1 87 ? 12.801 -6.367 -1.814 1.00 91.56 87 ASP A C 1
ATOM 647 O O . ASP A 1 87 ? 13.197 -6.691 -0.694 1.00 91.56 87 ASP A O 1
ATOM 651 N N . ASP A 1 88 ? 11.934 -5.360 -1.987 1.00 90.69 88 ASP A N 1
ATOM 652 C CA . ASP A 1 88 ? 11.286 -4.655 -0.876 1.00 90.69 88 ASP A CA 1
ATOM 653 C C . ASP A 1 88 ? 10.400 -5.610 -0.067 1.00 90.69 88 ASP A C 1
ATOM 655 O O . ASP A 1 88 ? 10.454 -5.600 1.161 1.00 90.69 88 ASP A O 1
ATOM 659 N N . LEU A 1 89 ? 9.607 -6.444 -0.747 1.00 91.19 89 LEU A N 1
ATOM 660 C CA . LEU A 1 89 ? 8.696 -7.400 -0.115 1.00 91.19 89 LEU A CA 1
ATOM 661 C C . LEU A 1 89 ? 9.429 -8.501 0.665 1.00 91.19 89 LEU A C 1
ATOM 663 O O . LEU A 1 89 ? 8.944 -8.911 1.713 1.00 91.19 89 LEU A O 1
ATOM 667 N N . GLU A 1 90 ? 10.597 -8.952 0.202 1.00 88.31 90 GLU A N 1
ATOM 668 C CA . GLU A 1 90 ? 11.417 -9.963 0.891 1.00 88.31 90 GLU A CA 1
ATOM 669 C C . GLU A 1 90 ? 12.065 -9.456 2.192 1.00 88.31 90 GLU A C 1
ATOM 671 O O . GLU A 1 90 ? 12.503 -10.256 3.021 1.00 88.31 90 GLU A O 1
ATOM 676 N N . ARG A 1 91 ? 12.160 -8.134 2.379 1.00 83.94 91 ARG A N 1
ATOM 677 C CA . ARG A 1 91 ? 12.800 -7.508 3.551 1.00 83.94 91 ARG A CA 1
ATOM 678 C C . ARG A 1 91 ? 11.829 -7.167 4.684 1.00 83.94 91 ARG A C 1
ATOM 680 O O . ARG A 1 91 ? 12.281 -6.653 5.710 1.00 83.94 91 ARG A O 1
ATOM 687 N N . LEU A 1 92 ? 10.529 -7.380 4.479 1.00 74.75 92 LEU A N 1
ATOM 688 C CA . LEU A 1 92 ? 9.461 -7.073 5.440 1.00 74.75 92 LEU A CA 1
ATOM 689 C C . LEU A 1 92 ? 9.269 -8.179 6.476 1.00 74.75 92 LEU A C 1
ATOM 691 O O . LEU A 1 92 ? 8.941 -7.793 7.624 1.00 74.75 92 LEU A O 1
#

Secondary structure (DSSP, 8-state):
-TTTTTPPPPP---BTTTTB----GGGGGG---S-EEEEE-SPTT--SS-HHHHTTSTGGGTTTEEEEEHHHHTS--SHHHHHHHHHHHHT-

Organism: Rhodococcus opacus (NCBI:txid37919)

Radius of gyration: 13.48 Å; chains: 1; bounding box: 29×28×31 Å

pLDDT: mean 87.11, std 5.03, range [70.81, 93.31]

Sequence (92 aa):
MLTAAGYTVTGQPWDAKNDMSEISLENVAQIDSDIAFVANTSAPGELGIDPVLIGQMGPSRRDGVRRTDYRVWITGIGLTGANLILDDLERL